Protein AF-A0A3N5HN84-F1 (afdb_monomer_lite)

Secondary structure (DSSP, 8-state):
-TTSPPPPTT-SS--EEEE-----HHHHT-TT----TT-EEEE-TTS-EEEE-STT-EEEE--GGGEEEEEPPPP---

Sequence (78 aa):
TKGGIALPDAAEIPTITGRIVAISAAVEHDEDVPLRQYDKILFHPKNAIPVDLEHDNQLFVVPVEDIVAVFRRPVAND

pLDDT: mean 84.43, std 13.69, range [50.44, 96.56]

Foldseek 3Di:
DVVPDDDPPDLPAAWDKDFAQDDDPVLVPDPVRPDDGRWTFTFGCPVWDWDDDDDPDTDTDGDSVRTRDTDDDDDPDD

Structure (mmCIF, N/CA/C/O backbone):
data_AF-A0A3N5HN84-F1
#
_entry.id   AF-A0A3N5HN84-F1
#
loop_
_atom_site.group_PDB
_atom_site.id
_atom_site.type_symbol
_atom_site.label_atom_id
_atom_site.label_alt_id
_atom_site.label_comp_id
_atom_site.label_asym_id
_atom_site.label_entity_id
_atom_site.label_seq_id
_atom_site.pdbx_PDB_ins_code
_atom_site.Cartn_x
_atom_site.Cartn_y
_atom_site.Cartn_z
_atom_site.occupancy
_atom_site.B_iso_or_equiv
_atom_site.auth_seq_id
_atom_site.auth_comp_id
_atom_site.auth_asym_id
_atom_site.auth_atom_id
_atom_site.pdbx_PDB_model_num
ATOM 1 N N . THR A 1 1 ? 7.032 -17.385 -0.359 1.00 56.31 1 THR A N 1
ATOM 2 C CA . THR A 1 1 ? 8.178 -16.585 0.145 1.00 56.31 1 THR A CA 1
ATOM 3 C C . THR A 1 1 ? 8.758 -17.227 1.402 1.00 56.31 1 THR A C 1
ATOM 5 O O . THR A 1 1 ? 8.100 -18.082 1.981 1.00 56.31 1 THR A O 1
ATOM 8 N N . LYS A 1 2 ? 9.951 -16.816 1.876 1.00 63.66 2 LYS A N 1
ATOM 9 C CA . LYS A 1 2 ? 10.536 -17.308 3.151 1.00 63.66 2 LYS A CA 1
ATOM 10 C C . LYS A 1 2 ? 9.682 -17.003 4.404 1.00 63.66 2 LYS A C 1
ATOM 12 O O . LYS A 1 2 ? 9.969 -17.546 5.460 1.00 63.66 2 LYS A O 1
ATOM 17 N N . GLY A 1 3 ? 8.655 -16.153 4.289 1.00 68.25 3 GLY A N 1
ATOM 18 C CA . GLY A 1 3 ? 7.729 -15.780 5.368 1.00 68.25 3 GLY A CA 1
ATOM 19 C C . GLY A 1 3 ? 6.327 -16.393 5.257 1.00 68.25 3 GLY A C 1
ATOM 20 O O . GLY A 1 3 ? 5.397 -15.842 5.828 1.00 68.25 3 GLY A O 1
ATOM 21 N N . GLY A 1 4 ? 6.147 -17.473 4.485 1.00 72.88 4 GLY A N 1
ATOM 22 C CA . GLY A 1 4 ? 4.876 -18.213 4.428 1.00 72.88 4 GLY A CA 1
ATOM 23 C C . GLY A 1 4 ? 3.797 -17.637 3.502 1.00 72.88 4 GLY A C 1
ATOM 24 O O . GLY A 1 4 ? 2.731 -18.226 3.384 1.00 72.88 4 GLY A O 1
ATOM 25 N N . ILE A 1 5 ? 4.066 -16.532 2.800 1.00 68.69 5 ILE A N 1
ATOM 26 C CA . ILE A 1 5 ? 3.126 -15.969 1.818 1.00 68.69 5 ILE A CA 1
ATOM 27 C C . ILE A 1 5 ? 3.313 -16.696 0.483 1.00 68.69 5 ILE A C 1
ATOM 29 O O . ILE A 1 5 ? 4.424 -16.707 -0.065 1.00 68.69 5 ILE A O 1
ATOM 33 N N . ALA A 1 6 ? 2.243 -17.295 -0.034 1.00 70.12 6 ALA A N 1
ATOM 34 C CA . ALA A 1 6 ? 2.189 -17.776 -1.408 1.00 70.12 6 ALA A CA 1
ATOM 35 C C . ALA A 1 6 ? 2.074 -16.565 -2.343 1.00 70.12 6 ALA A C 1
ATOM 37 O O . ALA A 1 6 ? 1.174 -15.744 -2.187 1.00 70.12 6 ALA A O 1
ATOM 38 N N . LEU A 1 7 ? 3.022 -16.424 -3.269 1.00 63.84 7 LEU A N 1
ATOM 39 C CA . LEU A 1 7 ? 2.901 -15.450 -4.351 1.00 63.84 7 LEU A CA 1
ATOM 40 C C . LEU A 1 7 ? 2.182 -16.143 -5.512 1.00 63.84 7 LEU A C 1
ATOM 42 O O . LEU A 1 7 ? 2.427 -17.331 -5.717 1.00 63.84 7 LEU A O 1
ATOM 46 N N . PRO A 1 8 ? 1.323 -15.445 -6.268 1.00 64.94 8 PRO A N 1
ATOM 47 C CA . PRO A 1 8 ? 0.792 -16.000 -7.500 1.00 64.94 8 PRO A CA 1
ATOM 48 C C . PRO A 1 8 ? 1.945 -16.274 -8.474 1.00 64.94 8 PRO A C 1
ATOM 50 O O . PRO A 1 8 ? 2.723 -15.373 -8.785 1.00 64.94 8 PRO A O 1
ATOM 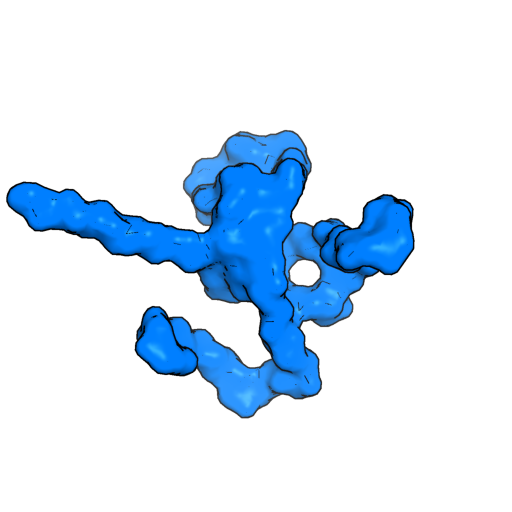53 N N . ASP A 1 9 ? 2.037 -17.512 -8.966 1.00 62.75 9 ASP A N 1
ATOM 54 C CA . ASP A 1 9 ? 3.130 -18.004 -9.824 1.00 62.75 9 ASP A CA 1
ATOM 55 C C . ASP A 1 9 ? 3.245 -17.270 -11.180 1.00 62.75 9 ASP A C 1
ATOM 57 O O . ASP A 1 9 ? 4.232 -17.439 -11.892 1.00 62.75 9 ASP A O 1
ATOM 61 N N . ALA A 1 10 ? 2.255 -16.443 -11.537 1.00 57.78 10 ALA A N 1
ATOM 62 C CA . ALA A 1 10 ? 2.133 -15.776 -12.835 1.00 57.78 10 ALA A CA 1
ATOM 63 C C . ALA A 1 10 ? 1.956 -14.246 -12.747 1.00 57.78 10 ALA A C 1
ATOM 65 O O . ALA A 1 10 ? 1.383 -13.638 -13.651 1.00 57.78 10 ALA A O 1
ATOM 66 N N . ALA A 1 11 ? 2.408 -13.598 -11.669 1.00 54.97 11 ALA A N 1
ATOM 67 C CA . ALA A 1 11 ? 2.431 -12.137 -11.640 1.00 54.97 11 ALA A CA 1
ATOM 68 C C . ALA A 1 11 ? 3.543 -11.621 -12.575 1.00 54.97 11 ALA A C 1
ATOM 70 O O . ALA A 1 11 ? 4.718 -11.615 -12.220 1.00 54.97 11 ALA A O 1
ATOM 71 N N . GLU A 1 12 ? 3.161 -11.196 -13.781 1.00 59.53 12 GLU A N 1
ATOM 72 C CA . GLU A 1 12 ? 4.061 -10.596 -14.782 1.00 59.53 12 GLU A CA 1
ATOM 73 C C . GLU A 1 12 ? 4.721 -9.302 -14.264 1.00 59.53 12 GLU A C 1
ATOM 75 O O . GLU A 1 12 ? 5.812 -8.931 -14.693 1.00 59.53 12 GLU A O 1
ATOM 80 N N . ILE A 1 13 ? 4.090 -8.648 -13.281 1.00 62.06 13 ILE A N 1
ATOM 81 C CA . ILE A 1 13 ? 4.616 -7.476 -12.583 1.00 62.06 13 ILE A CA 1
ATOM 82 C C . ILE 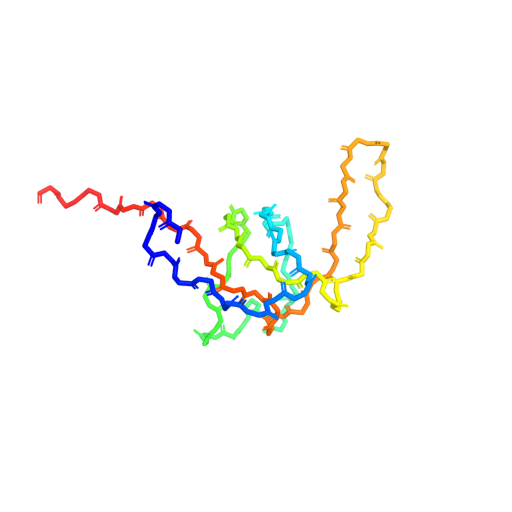A 1 13 ? 4.955 -7.868 -11.136 1.00 62.06 13 ILE A C 1
ATOM 84 O O . ILE A 1 13 ? 4.082 -8.361 -10.417 1.00 62.06 13 ILE A O 1
ATOM 88 N N . PRO A 1 14 ? 6.192 -7.635 -10.661 1.00 77.25 14 PRO A N 1
ATOM 89 C CA . PRO A 1 14 ? 6.565 -7.977 -9.296 1.00 77.25 14 PRO A CA 1
ATOM 90 C C . PRO A 1 14 ? 5.801 -7.114 -8.284 1.00 77.25 14 PRO A C 1
ATOM 92 O O . PRO A 1 14 ? 5.722 -5.892 -8.408 1.00 77.25 14 PRO A O 1
ATOM 95 N N . THR A 1 15 ? 5.270 -7.750 -7.240 1.00 88.44 15 THR A N 1
ATOM 96 C CA . THR A 1 15 ? 4.682 -7.046 -6.092 1.00 88.44 15 THR A CA 1
ATOM 97 C C . THR A 1 15 ? 5.735 -6.220 -5.354 1.00 88.44 15 THR A C 1
ATOM 99 O O . THR A 1 15 ? 6.862 -6.683 -5.158 1.00 88.44 15 THR A O 1
ATOM 102 N N . ILE A 1 16 ? 5.352 -5.042 -4.869 1.00 92.62 16 ILE A N 1
ATOM 103 C CA . ILE A 1 16 ? 6.226 -4.093 -4.173 1.00 92.62 16 ILE A CA 1
ATOM 10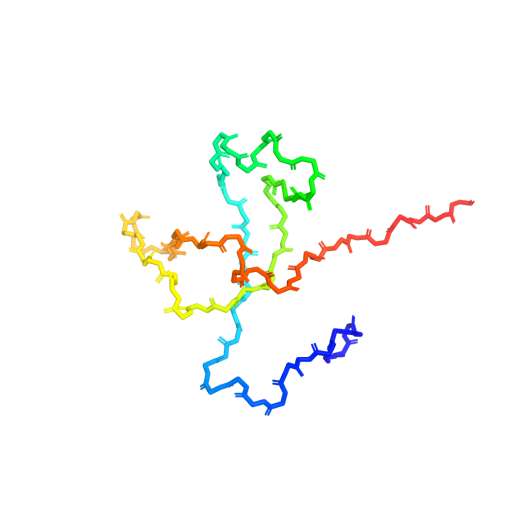4 C C . ILE A 1 16 ? 5.906 -4.103 -2.676 1.00 92.62 16 ILE A C 1
ATOM 106 O O . ILE A 1 16 ? 4.758 -4.257 -2.262 1.00 92.62 16 ILE A O 1
ATOM 110 N N . THR A 1 17 ? 6.936 -3.958 -1.839 1.00 94.56 17 THR A N 1
ATOM 111 C CA . THR A 1 17 ? 6.758 -3.743 -0.396 1.00 94.56 17 THR A CA 1
ATOM 112 C C . THR A 1 17 ? 6.720 -2.250 -0.095 1.00 94.56 17 THR A C 1
ATOM 114 O O . THR A 1 17 ? 7.610 -1.524 -0.527 1.00 94.56 17 THR A O 1
ATOM 117 N N . GLY A 1 18 ? 5.747 -1.807 0.701 1.00 93.56 18 GLY A N 1
ATOM 118 C CA . GLY A 1 18 ? 5.595 -0.405 1.092 1.00 93.56 18 GLY A CA 1
ATOM 119 C C . GLY A 1 18 ? 5.161 -0.220 2.545 1.00 93.56 18 GLY A C 1
ATOM 120 O O . GLY A 1 18 ? 4.927 -1.186 3.280 1.00 93.56 18 GLY A O 1
ATOM 121 N N . ARG A 1 19 ? 5.064 1.045 2.961 1.00 95.69 19 ARG A N 1
ATOM 122 C CA . ARG A 1 19 ? 4.461 1.479 4.227 1.00 95.69 19 ARG A CA 1
ATOM 123 C C . ARG A 1 19 ? 3.265 2.363 3.917 1.00 95.69 19 ARG A C 1
ATOM 125 O O . ARG A 1 19 ? 3.393 3.289 3.123 1.00 95.69 19 ARG A O 1
ATOM 132 N N . ILE A 1 20 ? 2.135 2.101 4.564 1.00 95.94 20 ILE A N 1
ATOM 133 C CA . ILE A 1 20 ? 0.970 2.980 4.456 1.00 95.94 20 ILE A CA 1
ATOM 134 C C . ILE A 1 20 ? 1.270 4.283 5.200 1.00 95.94 20 ILE A C 1
ATOM 136 O O . ILE A 1 20 ? 1.512 4.260 6.405 1.00 95.94 20 ILE A O 1
ATOM 140 N N . VAL A 1 21 ? 1.245 5.410 4.493 1.00 94.88 21 VAL A N 1
ATOM 141 C CA . VAL A 1 21 ? 1.419 6.747 5.090 1.00 94.88 21 VAL A CA 1
ATOM 142 C C . VAL A 1 21 ? 0.087 7.448 5.356 1.00 94.88 21 VAL A C 1
ATOM 144 O O . VAL A 1 21 ? -0.007 8.252 6.274 1.00 94.88 21 VAL A O 1
ATOM 147 N N . ALA A 1 22 ? -0.953 7.118 4.589 1.00 94.62 22 ALA A N 1
ATOM 148 C CA . ALA A 1 22 ? -2.300 7.656 4.728 1.00 94.62 22 ALA A CA 1
ATOM 149 C C . ALA A 1 22 ? -3.326 6.641 4.209 1.00 94.62 22 ALA A C 1
ATOM 151 O O . ALA A 1 22 ? -2.998 5.788 3.383 1.00 94.62 22 ALA A O 1
ATOM 152 N N . ILE A 1 23 ? -4.562 6.742 4.696 1.00 96.06 23 ILE A N 1
ATOM 153 C CA . ILE A 1 23 ? -5.701 5.915 4.283 1.00 96.06 23 ILE A CA 1
ATOM 154 C C . ILE A 1 23 ? -6.875 6.855 3.996 1.00 96.06 23 ILE A C 1
ATOM 156 O O . ILE A 1 23 ? -7.011 7.892 4.645 1.00 96.06 23 ILE A O 1
ATOM 160 N N . SER A 1 24 ? -7.693 6.528 2.994 1.00 95.62 24 SER A N 1
ATOM 161 C CA . SER A 1 24 ? -8.905 7.300 2.706 1.00 95.62 24 SER A CA 1
ATOM 162 C C . SER A 1 24 ? -9.964 7.091 3.792 1.00 95.62 24 SER A C 1
ATOM 164 O O . SER A 1 24 ? -10.040 6.020 4.389 1.00 95.62 24 SER A O 1
ATOM 166 N N . ALA A 1 25 ? -10.845 8.073 3.986 1.00 95.56 25 ALA A N 1
ATOM 167 C CA . ALA A 1 25 ? -11.934 7.949 4.953 1.00 95.56 25 ALA A CA 1
ATOM 168 C C . ALA A 1 25 ? -12.829 6.726 4.682 1.00 95.56 25 ALA A C 1
ATOM 170 O O . ALA A 1 25 ? -13.292 6.099 5.623 1.00 95.56 25 ALA A O 1
ATOM 171 N N . ALA A 1 26 ? -13.062 6.355 3.419 1.00 94.50 26 ALA A N 1
ATOM 172 C CA . ALA A 1 26 ? -13.884 5.187 3.095 1.00 94.50 26 ALA A CA 1
ATOM 173 C C . ALA A 1 26 ? -13.277 3.888 3.646 1.00 94.50 26 ALA A C 1
ATOM 175 O O . ALA A 1 26 ? -13.981 3.094 4.251 1.00 94.50 26 ALA A O 1
ATOM 176 N N . VAL A 1 27 ? -11.963 3.719 3.486 1.00 94.62 27 VAL A N 1
ATOM 177 C CA . VAL A 1 27 ? -11.235 2.531 3.953 1.00 94.62 27 VAL A CA 1
ATOM 178 C C . VAL A 1 27 ? -11.067 2.537 5.471 1.00 94.62 27 VAL A C 1
ATOM 180 O O . VAL A 1 27 ? -11.116 1.491 6.097 1.00 94.62 27 VAL A O 1
ATOM 183 N N . GLU A 1 28 ? -10.895 3.711 6.081 1.00 93.94 28 GLU A N 1
ATOM 184 C CA . GLU A 1 28 ? -10.803 3.839 7.540 1.00 93.94 28 GLU A CA 1
ATOM 185 C C . GLU A 1 28 ? -12.088 3.394 8.264 1.00 93.94 28 GLU A C 1
ATOM 187 O O . GLU A 1 28 ? -12.011 2.890 9.382 1.00 93.94 28 GLU A O 1
ATOM 192 N N . HIS A 1 29 ? -13.252 3.552 7.625 1.00 92.56 29 HIS A N 1
ATOM 193 C CA . HIS A 1 29 ? -14.554 3.153 8.174 1.00 92.56 29 HIS A CA 1
ATOM 194 C C . HIS A 1 29 ? -15.025 1.765 7.707 1.00 92.56 29 HIS A C 1
ATOM 196 O O . HIS A 1 29 ? -16.144 1.371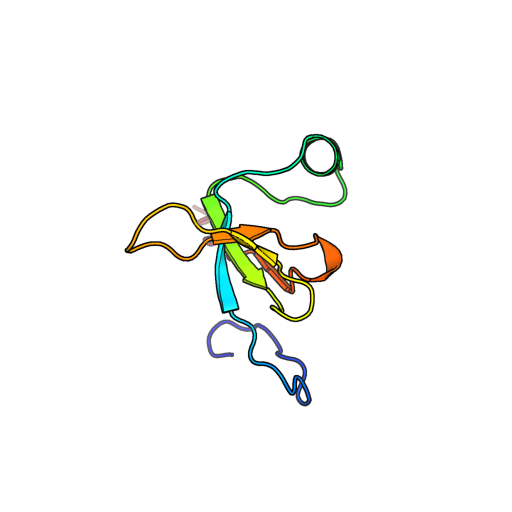 8.033 1.00 92.56 29 HIS A O 1
ATOM 202 N N . ASP A 1 30 ? -14.209 1.037 6.943 1.00 94.06 30 ASP A N 1
ATOM 203 C CA . ASP A 1 30 ? -14.540 -0.296 6.443 1.00 94.06 30 ASP A CA 1
ATOM 204 C C . ASP A 1 30 ? -13.963 -1.373 7.378 1.00 94.06 30 ASP A C 1
ATOM 206 O O . ASP A 1 30 ? -12.755 -1.615 7.417 1.00 94.06 30 ASP A O 1
ATOM 210 N N . GLU A 1 31 ? -14.832 -2.022 8.160 1.00 89.81 31 GLU A N 1
ATOM 211 C CA . GLU A 1 31 ? -14.433 -3.060 9.121 1.00 89.81 31 GLU A CA 1
ATOM 212 C C . GLU A 1 31 ? -13.873 -4.325 8.446 1.00 89.81 31 GLU A C 1
ATOM 214 O O . GLU A 1 31 ? -13.096 -5.056 9.070 1.00 89.81 31 GLU A O 1
ATOM 219 N N . ASP A 1 32 ? -14.198 -4.556 7.169 1.00 90.81 32 ASP A N 1
ATOM 220 C CA . ASP A 1 32 ? -13.708 -5.699 6.396 1.00 90.81 32 ASP A CA 1
ATOM 221 C C . ASP A 1 32 ? -12.290 -5.460 5.839 1.00 90.81 32 ASP A C 1
ATOM 223 O O . ASP A 1 32 ? -11.623 -6.394 5.378 1.00 90.81 32 ASP A O 1
ATOM 227 N N . VAL A 1 33 ? -11.778 -4.226 5.934 1.00 90.44 33 VAL A N 1
ATO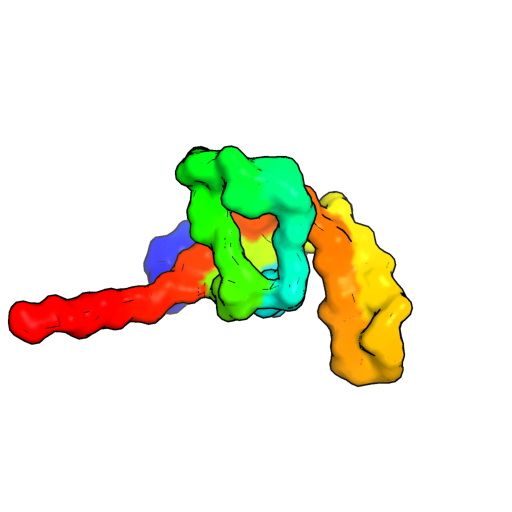M 228 C CA . VAL A 1 33 ? -10.453 -3.823 5.449 1.00 90.44 33 VAL A CA 1
ATOM 229 C C . VAL A 1 33 ? -9.576 -3.374 6.626 1.00 90.44 33 VAL A C 1
ATOM 231 O O . VAL A 1 33 ? -9.464 -2.187 6.927 1.00 90.44 33 VAL A O 1
ATOM 234 N N . PRO A 1 34 ? -8.855 -4.294 7.298 1.00 86.88 34 PRO A N 1
ATOM 235 C CA . PRO A 1 34 ? -8.133 -3.993 8.537 1.00 86.88 34 PRO A CA 1
ATOM 236 C C . PRO A 1 34 ? -6.783 -3.277 8.310 1.00 86.88 34 PRO A C 1
ATOM 238 O O . PRO A 1 34 ? -5.789 -3.580 8.984 1.00 86.88 34 PRO A O 1
ATOM 241 N N . LEU A 1 35 ? -6.708 -2.353 7.351 1.00 94.62 35 LEU A N 1
ATOM 242 C CA . LEU A 1 35 ? -5.511 -1.579 7.026 1.00 94.62 35 LEU A CA 1
ATOM 243 C C . LEU A 1 35 ? -5.337 -0.416 7.998 1.00 94.62 35 LEU A C 1
ATOM 245 O O . LEU A 1 35 ? -6.289 0.274 8.348 1.00 94.62 35 LEU A O 1
ATOM 249 N N . ARG A 1 36 ? -4.098 -0.172 8.428 1.00 94.00 36 ARG A N 1
ATOM 250 C CA . ARG A 1 36 ? -3.768 0.937 9.331 1.00 94.00 36 ARG A CA 1
ATOM 251 C C . ARG A 1 36 ? -2.572 1.720 8.821 1.00 94.00 36 ARG A C 1
ATOM 253 O O . ARG A 1 36 ? -1.686 1.169 8.164 1.00 94.00 36 ARG A O 1
ATOM 260 N N . GLN A 1 37 ? -2.513 3.008 9.159 1.00 95.06 37 GLN A N 1
ATOM 261 C CA . GLN A 1 37 ? -1.295 3.785 8.936 1.00 95.06 37 GLN A CA 1
ATOM 262 C C . GLN A 1 37 ? -0.098 3.069 9.575 1.00 95.06 37 GLN A C 1
ATOM 264 O O . GLN A 1 37 ? -0.207 2.451 10.636 1.00 95.06 37 GLN A O 1
ATOM 269 N N . TYR A 1 38 ? 1.044 3.147 8.898 1.00 94.25 38 TYR A N 1
ATOM 270 C CA . TYR A 1 38 ? 2.303 2.476 9.216 1.00 94.25 38 TYR A CA 1
ATOM 271 C C . TYR A 1 38 ? 2.330 0.956 9.034 1.00 94.25 38 TYR A C 1
ATOM 273 O O . TYR A 1 38 ? 3.407 0.359 9.197 1.00 94.25 38 TYR A O 1
ATOM 281 N N . ASP A 1 39 ? 1.229 0.314 8.629 1.00 95.75 39 ASP A N 1
ATOM 282 C CA . ASP A 1 39 ? 1.275 -1.091 8.234 1.00 95.75 39 ASP A CA 1
ATOM 283 C C . ASP A 1 39 ? 2.310 -1.277 7.116 1.00 95.75 39 ASP A C 1
ATOM 285 O O . ASP A 1 39 ? 2.390 -0.511 6.150 1.00 95.75 39 ASP A O 1
ATOM 289 N N . LYS A 1 40 ? 3.167 -2.290 7.288 1.00 95.62 40 LYS A N 1
ATOM 290 C CA . LYS A 1 40 ? 4.028 -2.759 6.204 1.00 95.62 40 LYS A CA 1
ATOM 291 C C . LYS A 1 40 ? 3.174 -3.666 5.343 1.00 95.62 40 LYS A C 1
ATOM 293 O O . LYS A 1 40 ? 2.600 -4.621 5.865 1.00 95.62 40 LYS A O 1
ATOM 298 N N . ILE A 1 41 ? 3.135 -3.398 4.049 1.00 95.50 41 ILE A N 1
ATOM 299 C CA . ILE A 1 41 ? 2.281 -4.122 3.113 1.00 95.50 41 ILE A CA 1
ATOM 300 C C . ILE A 1 41 ? 3.073 -4.654 1.928 1.00 95.50 41 ILE A C 1
ATOM 302 O O . ILE A 1 41 ? 4.151 -4.150 1.605 1.00 95.50 41 ILE A O 1
ATOM 306 N N . LEU A 1 42 ? 2.516 -5.677 1.293 1.00 95.00 42 LEU A N 1
ATOM 307 C CA . LEU A 1 42 ? 2.865 -6.123 -0.046 1.00 95.00 42 LEU A CA 1
ATOM 308 C C . LEU A 1 42 ? 1.696 -5.759 -0.966 1.00 95.00 42 LEU A C 1
ATOM 310 O O . LEU A 1 42 ? 0.560 -6.094 -0.636 1.00 95.00 42 LEU A O 1
ATOM 314 N N . PHE A 1 43 ? 1.952 -5.102 -2.094 1.00 94.56 43 PHE A N 1
ATOM 315 C CA . PHE A 1 43 ? 0.904 -4.710 -3.041 1.00 94.56 43 PHE A CA 1
ATOM 316 C C . PHE A 1 43 ? 1.322 -4.955 -4.493 1.00 94.56 43 PHE A C 1
ATOM 318 O O . PHE A 1 43 ? 2.513 -5.026 -4.810 1.00 94.56 43 PHE A O 1
ATOM 325 N N . HIS A 1 44 ? 0.341 -5.096 -5.379 1.00 93.50 44 HIS A N 1
ATOM 326 C CA . HIS A 1 44 ? 0.547 -5.216 -6.815 1.00 93.50 44 HIS A CA 1
ATOM 327 C C . HIS A 1 44 ? 0.503 -3.819 -7.460 1.00 93.50 44 HIS A C 1
ATOM 329 O O . HIS A 1 44 ? -0.514 -3.140 -7.375 1.00 93.50 44 HIS A O 1
ATOM 335 N N . PRO A 1 45 ? 1.549 -3.351 -8.159 1.00 91.94 45 PRO A N 1
ATOM 336 C CA . PRO A 1 45 ? 1.604 -1.960 -8.617 1.00 91.94 45 PRO A CA 1
ATOM 337 C C . PRO A 1 45 ? 0.846 -1.704 -9.934 1.00 91.94 45 PRO A C 1
ATOM 339 O O . PRO A 1 45 ? 1.115 -0.718 -10.608 1.00 91.94 45 PRO A O 1
ATOM 342 N N . LYS A 1 46 ? -0.083 -2.582 -10.341 1.00 90.62 46 LYS A N 1
ATOM 343 C CA . LYS A 1 46 ? -0.690 -2.528 -11.688 1.00 90.62 46 LYS A CA 1
ATOM 344 C C . LYS A 1 46 ? -1.569 -1.297 -11.867 1.00 90.62 46 LYS A C 1
ATOM 346 O O . LYS A 1 46 ? -1.499 -0.664 -12.914 1.00 90.62 46 LYS A O 1
ATOM 351 N N . ASN A 1 47 ? -2.364 -0.975 -10.849 1.00 94.19 47 ASN A N 1
ATOM 352 C CA . ASN A 1 47 ? -3.236 0.196 -10.846 1.00 94.19 47 ASN A CA 1
ATOM 353 C C . ASN A 1 47 ? -2.743 1.274 -9.865 1.00 94.19 47 ASN A C 1
ATOM 355 O O . ASN A 1 47 ? -3.476 2.208 -9.548 1.00 94.19 47 ASN A O 1
ATOM 359 N N . ALA A 1 48 ? -1.506 1.147 -9.373 1.00 94.56 48 ALA A N 1
ATOM 360 C CA . ALA A 1 48 ? -0.915 2.126 -8.477 1.00 94.56 48 ALA A CA 1
ATOM 361 C C . ALA A 1 48 ? -0.545 3.399 -9.250 1.00 94.56 48 ALA A C 1
ATOM 363 O O . ALA A 1 48 ? 0.120 3.343 -10.284 1.00 94.56 48 ALA A O 1
ATOM 364 N N . ILE A 1 49 ? -0.949 4.552 -8.724 1.00 94.56 49 ILE A N 1
ATOM 365 C CA . ILE A 1 49 ? -0.670 5.857 -9.326 1.00 94.56 49 ILE A CA 1
ATOM 366 C C . ILE A 1 49 ? 0.525 6.470 -8.588 1.00 94.56 49 ILE A C 1
ATOM 368 O O . ILE A 1 49 ? 0.396 6.735 -7.389 1.00 94.56 49 ILE A O 1
ATOM 372 N N . PRO A 1 50 ? 1.679 6.694 -9.245 1.00 92.00 50 PRO A N 1
ATOM 373 C CA . PRO A 1 50 ? 2.810 7.354 -8.607 1.00 92.00 50 PRO A CA 1
ATOM 374 C C . PRO A 1 50 ? 2.461 8.812 -8.293 1.00 92.00 50 PRO A C 1
ATOM 376 O O . PRO A 1 50 ? 1.869 9.512 -9.116 1.00 92.00 50 PRO A O 1
ATOM 379 N N . VAL A 1 51 ? 2.841 9.267 -7.103 1.00 89.12 51 VAL A N 1
ATOM 380 C CA . VAL A 1 51 ? 2.685 10.653 -6.655 1.00 89.12 51 VAL A CA 1
ATOM 381 C C . VAL A 1 51 ? 4.066 11.232 -6.414 1.00 89.12 51 VAL A C 1
ATOM 383 O O . VAL A 1 51 ? 4.877 10.639 -5.704 1.00 89.12 51 VAL A O 1
ATOM 386 N N . ASP A 1 52 ? 4.312 12.397 -7.000 1.00 78.31 52 ASP A N 1
ATOM 387 C CA . ASP A 1 52 ? 5.560 13.127 -6.826 1.00 78.31 52 ASP A CA 1
ATOM 388 C C . ASP A 1 52 ? 5.469 14.022 -5.581 1.00 78.31 52 ASP A C 1
ATOM 390 O O . ASP A 1 52 ? 4.681 14.969 -5.536 1.00 78.31 52 ASP A O 1
ATOM 394 N N . LEU A 1 53 ? 6.231 13.671 -4.546 1.00 63.44 53 LEU A N 1
ATOM 395 C CA . LEU A 1 53 ? 6.361 14.396 -3.282 1.00 63.44 53 LEU A CA 1
ATOM 396 C C . LEU A 1 53 ? 7.833 14.278 -2.839 1.00 63.44 53 LEU A C 1
ATOM 398 O O . LEU A 1 53 ? 8.173 13.508 -1.948 1.00 63.44 53 LEU A O 1
ATOM 402 N N . GLU A 1 54 ? 8.686 15.064 -3.500 1.00 66.31 54 GLU A N 1
ATOM 403 C CA . GLU A 1 54 ? 10.126 15.253 -3.243 1.00 66.31 54 GLU A CA 1
ATOM 404 C C . GLU A 1 54 ? 11.087 14.113 -3.647 1.00 66.31 54 GLU A C 1
ATOM 406 O O . GLU A 1 54 ? 10.732 12.943 -3.760 1.00 66.31 54 GLU A O 1
ATOM 411 N N . HIS A 1 55 ? 12.351 14.504 -3.865 1.00 64.69 55 HIS A N 1
ATOM 412 C CA . HIS A 1 55 ? 13.386 13.808 -4.647 1.00 64.69 55 HIS A CA 1
ATOM 413 C C . HIS A 1 55 ? 13.744 12.370 -4.216 1.00 64.69 55 HIS A C 1
ATOM 415 O O . HIS A 1 55 ? 14.329 11.639 -5.019 1.00 64.69 55 HIS A O 1
ATOM 421 N N . ASP A 1 56 ? 13.375 11.942 -3.003 1.00 74.88 56 ASP A N 1
ATOM 422 C CA . ASP A 1 56 ? 13.949 10.738 -2.385 1.00 74.88 56 ASP A CA 1
ATOM 423 C C . ASP A 1 56 ? 12.901 9.668 -2.019 1.00 74.88 56 ASP A C 1
ATOM 425 O O . ASP A 1 56 ? 13.262 8.519 -1.751 1.00 74.88 56 ASP A O 1
ATOM 429 N N . ASN A 1 57 ? 11.602 10.005 -2.028 1.00 77.62 57 ASN A N 1
ATOM 430 C CA . ASN A 1 57 ? 10.522 9.093 -1.642 1.00 77.62 57 ASN A CA 1
ATOM 431 C C . ASN A 1 57 ? 9.538 8.876 -2.795 1.00 77.62 57 ASN A C 1
ATOM 433 O O . ASN A 1 57 ? 8.850 9.794 -3.227 1.00 77.62 57 ASN A O 1
ATOM 437 N N . GLN A 1 58 ? 9.399 7.629 -3.248 1.00 86.69 58 GLN A N 1
ATOM 438 C CA . GLN A 1 58 ? 8.341 7.263 -4.190 1.00 86.69 58 GLN A CA 1
ATOM 439 C C . GLN A 1 58 ? 7.055 6.954 -3.428 1.00 86.69 58 GLN A C 1
ATOM 441 O O . GLN A 1 58 ? 6.993 5.985 -2.665 1.00 86.69 58 GLN A O 1
ATOM 446 N N . LEU A 1 59 ? 6.025 7.768 -3.647 1.00 92.25 59 LEU A N 1
ATOM 447 C CA . LEU A 1 59 ? 4.694 7.539 -3.103 1.00 92.25 59 LEU A CA 1
ATOM 448 C C . LEU A 1 59 ? 3.762 6.991 -4.178 1.00 92.25 59 LEU A C 1
ATOM 450 O O . LEU A 1 59 ? 3.900 7.284 -5.363 1.00 92.25 59 LEU A O 1
ATOM 454 N N . PHE A 1 60 ? 2.793 6.195 -3.738 1.00 94.19 60 PHE A N 1
ATOM 455 C CA . PHE A 1 60 ? 1.780 5.601 -4.597 1.00 94.19 60 PHE A CA 1
ATOM 456 C C . PHE A 1 60 ? 0.408 5.764 -3.956 1.00 94.19 60 PHE A C 1
ATOM 458 O O . PHE A 1 60 ? 0.245 5.516 -2.760 1.00 94.19 60 PHE A O 1
ATOM 465 N N . VAL A 1 61 ? -0.590 6.115 -4.763 1.00 96.00 61 VAL A N 1
ATOM 466 C CA . VAL A 1 61 ? -1.992 5.851 -4.431 1.00 96.00 61 VAL A CA 1
ATOM 467 C C . VAL A 1 61 ? -2.310 4.453 -4.941 1.00 96.00 61 VAL A C 1
ATOM 469 O O . VAL A 1 61 ? -2.155 4.181 -6.130 1.00 96.00 61 VAL A O 1
ATOM 472 N N . VAL A 1 62 ? -2.712 3.561 -4.038 1.00 96.50 62 VAL A N 1
ATOM 473 C CA . VAL A 1 62 ? -2.926 2.137 -4.326 1.00 96.50 62 VAL A CA 1
ATOM 474 C C . VAL A 1 62 ? -4.370 1.769 -3.969 1.00 96.50 62 VAL A C 1
ATOM 476 O O . VAL A 1 62 ? -4.781 2.051 -2.839 1.00 96.50 62 VAL A O 1
ATOM 479 N N . PRO A 1 63 ? -5.142 1.162 -4.887 1.00 96.56 63 PRO A N 1
ATOM 480 C CA . PRO A 1 63 ? -6.453 0.602 -4.567 1.00 96.56 63 PRO A CA 1
ATOM 481 C C . PRO A 1 63 ? -6.354 -0.522 -3.525 1.00 96.56 63 PRO A C 1
ATOM 483 O O . PRO A 1 63 ? -5.356 -1.242 -3.471 1.00 96.56 63 PRO A O 1
ATOM 486 N N . VAL A 1 64 ? -7.378 -0.689 -2.687 1.00 95.31 64 VAL A N 1
ATOM 487 C CA . VAL A 1 64 ? -7.355 -1.693 -1.603 1.00 95.31 64 VAL A CA 1
ATO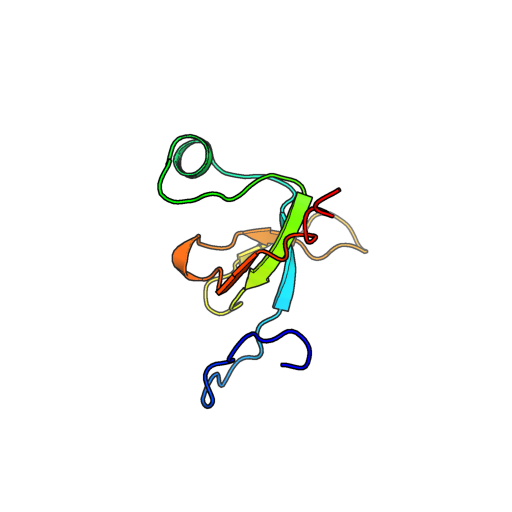M 488 C C . VAL A 1 64 ? -7.262 -3.110 -2.161 1.00 95.31 64 VAL A C 1
ATOM 490 O O . VAL A 1 64 ? -6.540 -3.937 -1.611 1.00 95.31 64 VAL A O 1
ATOM 493 N N . GLU A 1 65 ? -7.939 -3.374 -3.275 1.00 94.12 65 GLU A N 1
ATOM 494 C CA . GLU A 1 65 ? -7.960 -4.660 -3.970 1.00 94.12 65 GLU A CA 1
ATOM 495 C C . GLU A 1 65 ? -6.583 -5.110 -4.478 1.00 94.12 65 GLU A C 1
ATOM 497 O O . GLU A 1 65 ? -6.354 -6.304 -4.668 1.00 94.12 65 GLU A O 1
ATOM 502 N N . ASP A 1 66 ? -5.650 -4.171 -4.656 1.00 95.06 66 ASP A N 1
ATOM 503 C CA . ASP A 1 66 ? -4.281 -4.455 -5.079 1.00 95.06 66 ASP A CA 1
ATOM 504 C C . ASP A 1 66 ? -3.342 -4.726 -3.887 1.00 95.06 66 ASP A C 1
ATOM 506 O O . ASP A 1 66 ? -2.164 -5.052 -4.082 1.00 95.06 66 ASP A O 1
ATOM 510 N N . ILE A 1 67 ? -3.824 -4.624 -2.641 1.00 94.00 67 ILE A N 1
ATOM 511 C CA . ILE A 1 67 ? -3.054 -5.002 -1.453 1.00 94.00 67 ILE A CA 1
ATOM 512 C C . ILE A 1 67 ? -3.123 -6.516 -1.258 1.00 94.00 67 ILE A C 1
ATOM 514 O O . ILE A 1 67 ? -4.162 -7.100 -0.974 1.00 94.00 67 ILE A O 1
ATOM 518 N N . VAL A 1 68 ? -1.961 -7.156 -1.361 1.00 92.88 68 VAL A N 1
ATOM 519 C CA . VAL A 1 68 ? -1.818 -8.615 -1.311 1.00 92.88 68 VAL A CA 1
ATOM 520 C C . VAL A 1 68 ? -1.697 -9.115 0.126 1.00 92.88 68 VAL A C 1
ATOM 522 O O . VAL A 1 68 ? -2.211 -10.179 0.463 1.00 92.88 68 VAL A O 1
ATOM 525 N N . ALA A 1 69 ? -0.972 -8.387 0.981 1.00 91.81 69 ALA A N 1
ATOM 526 C CA . ALA A 1 69 ? -0.760 -8.798 2.366 1.00 91.81 69 ALA A CA 1
ATOM 527 C C . ALA A 1 69 ? -0.370 -7.635 3.283 1.00 91.81 69 ALA A C 1
ATOM 529 O O . ALA A 1 69 ? 0.299 -6.688 2.865 1.00 91.81 69 ALA A O 1
ATOM 530 N N . VAL A 1 70 ? -0.681 -7.793 4.573 1.00 93.25 70 VAL A N 1
ATOM 531 C CA . VAL A 1 70 ? -0.174 -6.953 5.665 1.00 93.25 70 VAL A CA 1
ATOM 532 C C . VAL A 1 70 ? 0.805 -7.762 6.513 1.00 93.25 70 VAL A C 1
ATOM 534 O O . VAL A 1 70 ? 0.470 -8.825 7.033 1.00 93.25 70 VAL A O 1
ATOM 537 N N . PHE A 1 71 ? 2.020 -7.251 6.701 1.00 92.19 71 PHE A N 1
ATOM 538 C CA . PHE A 1 71 ? 3.003 -7.862 7.590 1.00 92.19 71 PHE A CA 1
ATOM 539 C C . PHE A 1 71 ? 2.714 -7.457 9.039 1.00 92.19 71 PHE A C 1
ATOM 541 O O . PHE A 1 71 ? 3.022 -6.340 9.461 1.00 92.19 71 PHE A O 1
ATOM 548 N N . ARG A 1 72 ? 2.165 -8.384 9.824 1.00 88.44 72 ARG A N 1
ATOM 549 C CA . ARG A 1 72 ? 1.991 -8.221 11.273 1.00 88.44 72 ARG A CA 1
ATOM 550 C C . ARG A 1 72 ? 3.194 -8.804 12.012 1.00 88.44 72 ARG A C 1
ATOM 552 O O . ARG A 1 72 ? 3.738 -9.832 11.610 1.00 88.44 72 ARG A O 1
ATOM 559 N N . ARG A 1 73 ? 3.618 -8.160 13.103 1.00 82.81 73 ARG A N 1
ATOM 560 C CA . ARG A 1 73 ? 4.522 -8.829 14.048 1.00 82.81 73 ARG A CA 1
ATOM 561 C C . ARG A 1 73 ? 3.721 -9.904 14.784 1.00 82.81 73 ARG A C 1
ATOM 563 O O . ARG A 1 73 ? 2.585 -9.616 15.162 1.00 82.81 73 ARG A O 1
ATOM 570 N N . PRO A 1 74 ? 4.282 -11.102 15.002 1.00 75.12 74 PRO A N 1
ATOM 571 C CA . PRO A 1 74 ? 3.667 -12.056 15.908 1.00 75.12 74 PRO A CA 1
ATOM 572 C C . PRO A 1 74 ? 3.576 -11.406 17.291 1.00 75.12 74 PRO A C 1
ATOM 574 O O . PRO A 1 74 ? 4.555 -10.836 17.779 1.00 75.12 74 PRO A O 1
ATOM 577 N N . VAL A 1 75 ? 2.392 -11.452 17.897 1.00 69.88 75 VAL A N 1
ATOM 578 C CA . VAL A 1 75 ? 2.266 -11.215 19.334 1.00 69.88 75 VAL A CA 1
ATOM 579 C C . VAL A 1 75 ? 3.018 -12.348 20.023 1.00 69.88 75 VAL A C 1
ATOM 581 O O . VAL A 1 75 ? 2.752 -13.520 19.758 1.00 69.88 75 VAL A O 1
ATOM 584 N N . ALA A 1 76 ? 4.029 -12.009 20.822 1.00 60.88 76 ALA A N 1
ATOM 585 C CA . ALA A 1 76 ? 4.617 -12.976 21.732 1.00 60.88 76 ALA A CA 1
ATOM 586 C C . ALA A 1 76 ? 3.509 -13.351 22.720 1.00 60.88 76 ALA A C 1
ATOM 588 O O . ALA A 1 76 ? 3.042 -12.491 23.464 1.00 60.88 76 ALA A O 1
ATOM 589 N N . ASN A 1 77 ? 3.024 -14.587 22.647 1.00 59.00 77 ASN A N 1
ATOM 590 C CA . ASN A 1 77 ? 2.198 -15.129 23.714 1.00 59.00 77 ASN A CA 1
ATOM 591 C C . ASN A 1 77 ? 3.150 -15.397 24.885 1.00 59.00 77 ASN A C 1
ATOM 593 O O . ASN A 1 77 ? 4.033 -16.246 24.744 1.00 59.00 77 ASN A O 1
ATOM 597 N N . ASP A 1 78 ? 3.009 -14.621 25.962 1.00 50.44 78 ASP A N 1
ATOM 598 C CA . ASP A 1 78 ? 3.541 -14.968 27.288 1.00 50.44 78 ASP A CA 1
ATOM 599 C C . ASP A 1 78 ? 2.879 -16.255 27.811 1.00 50.44 78 ASP A C 1
ATOM 601 O O . ASP A 1 78 ? 1.660 -16.441 27.565 1.00 50.44 78 ASP A O 1
#

Radius of gyration: 13.91 Å; chains: 1; bounding box: 28×34×42 Å